Protein AF-A0A2V7H2N0-F1 (afdb_monomer_lite)

Radius of gyration: 33.1 Å; chains: 1; bounding box: 123×36×76 Å

pLDDT: mean 77.84, std 17.99, range [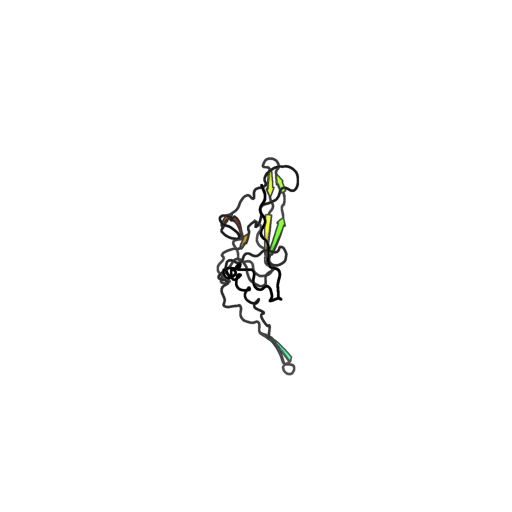37.41, 97.75]

Structure (mmCIF, N/CA/C/O backbone):
data_AF-A0A2V7H2N0-F1
#
_entry.id   AF-A0A2V7H2N0-F1
#
loop_
_atom_site.group_PDB
_atom_site.id
_atom_site.type_symbol
_atom_site.label_atom_id
_atom_site.label_alt_id
_atom_site.label_comp_id
_atom_site.label_asym_id
_atom_site.label_entity_id
_atom_site.label_seq_id
_atom_site.pdbx_PDB_ins_code
_atom_site.Cartn_x
_atom_site.Cartn_y
_atom_site.Cartn_z
_atom_site.occupancy
_atom_site.B_iso_or_equiv
_atom_site.auth_seq_id
_atom_site.auth_comp_id
_atom_site.auth_asym_id
_atom_site.auth_atom_id
_atom_site.pdbx_PDB_model_num
ATOM 1 N N . MET A 1 1 ? -87.257 -11.508 -29.542 1.00 37.41 1 MET A N 1
ATOM 2 C CA . MET A 1 1 ? -87.764 -12.319 -30.668 1.00 37.41 1 MET A CA 1
ATOM 3 C C . MET A 1 1 ? -86.643 -12.476 -31.671 1.00 37.41 1 MET A C 1
ATOM 5 O O . MET A 1 1 ? -85.949 -11.508 -31.942 1.00 37.41 1 MET A O 1
ATOM 9 N N . ASN A 1 2 ? -86.418 -13.722 -32.074 1.00 39.97 2 ASN A N 1
ATOM 10 C CA . ASN A 1 2 ? -85.355 -14.194 -32.956 1.00 39.97 2 ASN A CA 1
ATOM 11 C C . ASN A 1 2 ? -85.383 -13.508 -34.322 1.00 39.97 2 ASN A C 1
ATOM 13 O O . ASN A 1 2 ? -86.473 -13.311 -34.834 1.00 39.97 2 ASN A O 1
ATOM 17 N N . GLU A 1 3 ? -84.226 -13.375 -34.977 1.00 40.59 3 GLU A N 1
ATOM 18 C CA . GLU A 1 3 ? -84.101 -13.882 -36.347 1.00 40.59 3 GLU A CA 1
ATOM 19 C C . GLU A 1 3 ? -82.640 -14.157 -36.725 1.00 40.59 3 GLU A C 1
ATOM 21 O O . GLU A 1 3 ? -81.741 -13.339 -36.549 1.00 40.59 3 GLU A O 1
ATOM 26 N N . ARG A 1 4 ? -82.420 -15.390 -37.185 1.00 54.62 4 ARG A N 1
ATOM 27 C CA . ARG A 1 4 ? -81.182 -15.917 -37.756 1.00 54.62 4 ARG A CA 1
ATOM 28 C C . ARG A 1 4 ? -81.344 -15.906 -39.274 1.00 54.62 4 ARG A C 1
ATOM 30 O O . ARG A 1 4 ? -82.324 -16.470 -39.745 1.00 54.62 4 ARG A O 1
ATOM 37 N N . GLN A 1 5 ? -80.350 -15.432 -40.018 1.00 51.91 5 GLN A N 1
ATOM 38 C CA . GLN A 1 5 ? -80.066 -15.868 -41.395 1.00 51.91 5 GLN A CA 1
ATOM 39 C C . GLN A 1 5 ? -78.531 -15.855 -41.546 1.00 51.91 5 GLN A C 1
ATOM 41 O O . GLN A 1 5 ? -77.922 -14.815 -41.344 1.00 51.91 5 GLN A O 1
ATOM 46 N N . ALA A 1 6 ? -77.790 -16.967 -41.559 1.00 43.62 6 ALA A N 1
ATOM 47 C CA . ALA A 1 6 ? -77.783 -18.169 -42.402 1.00 43.62 6 ALA A CA 1
ATOM 48 C C . ALA A 1 6 ? -76.956 -18.004 -43.696 1.00 43.62 6 ALA A C 1
ATOM 50 O O . ALA A 1 6 ? -77.190 -17.092 -44.475 1.00 43.62 6 ALA A O 1
ATOM 51 N N . VAL A 1 7 ? -76.101 -19.017 -43.934 1.00 44.22 7 VAL A N 1
ATOM 52 C CA . VAL A 1 7 ? -75.449 -19.398 -45.210 1.00 44.22 7 VAL A CA 1
ATOM 53 C C . VAL A 1 7 ? -74.191 -18.558 -45.549 1.00 44.22 7 VAL A C 1
ATOM 55 O O . VAL A 1 7 ? -74.198 -17.351 -45.412 1.00 44.22 7 VAL A O 1
ATOM 58 N N . SER A 1 8 ? -73.023 -19.091 -45.929 1.00 44.31 8 SER A N 1
ATOM 59 C CA . SER A 1 8 ? -72.699 -20.366 -46.571 1.00 44.31 8 SER A CA 1
ATOM 60 C C . SER A 1 8 ? -71.318 -20.887 -46.165 1.00 44.31 8 SER A C 1
ATOM 62 O O . SER A 1 8 ? -70.337 -20.148 -46.130 1.00 44.31 8 SER A O 1
ATOM 64 N N . ARG A 1 9 ? -71.240 -22.197 -45.926 1.00 55.44 9 ARG A N 1
ATOM 65 C CA . ARG A 1 9 ? -69.996 -22.967 -45.851 1.00 55.44 9 ARG A CA 1
ATOM 66 C C . ARG A 1 9 ? -69.587 -23.351 -47.269 1.00 55.44 9 ARG A C 1
ATOM 68 O O . ARG A 1 9 ? -70.273 -24.179 -47.858 1.00 55.44 9 ARG A O 1
ATOM 75 N N . ALA A 1 10 ? -68.458 -22.869 -47.777 1.00 41.50 10 ALA A N 1
ATOM 76 C CA . ALA A 1 10 ? -67.748 -23.575 -48.842 1.00 41.50 10 ALA A CA 1
ATOM 77 C C . ALA A 1 10 ? -66.337 -23.018 -49.060 1.00 41.50 10 ALA A C 1
ATOM 79 O O . ALA A 1 10 ? -66.213 -21.943 -49.623 1.00 41.50 10 ALA A O 1
ATOM 80 N N . ARG A 1 11 ? -65.336 -23.864 -48.753 1.00 48.03 11 ARG A N 1
ATOM 81 C CA . ARG A 1 11 ? -64.094 -24.065 -49.533 1.00 48.03 11 ARG A CA 1
ATOM 82 C C . ARG A 1 11 ? -63.111 -22.873 -49.528 1.00 48.03 11 ARG A C 1
ATOM 84 O O . ARG A 1 11 ? -63.487 -21.741 -49.728 1.00 48.03 11 ARG A O 1
ATOM 91 N N . LEU A 1 12 ? -61.808 -23.018 -49.359 1.00 42.56 12 LEU A N 1
ATOM 92 C CA . LEU A 1 12 ? -60.915 -24.162 -49.336 1.00 42.56 12 LEU A CA 1
ATOM 93 C C . LEU A 1 12 ? -59.574 -23.616 -48.809 1.00 42.56 12 LEU A C 1
ATOM 95 O O . LEU A 1 12 ? -59.184 -22.518 -49.182 1.00 42.56 12 LEU A O 1
ATOM 99 N N . ALA A 1 13 ? -58.893 -24.416 -47.995 1.00 44.88 13 ALA A N 1
ATOM 100 C CA . ALA A 1 13 ? -57.439 -24.563 -47.959 1.00 44.88 13 ALA A CA 1
ATOM 101 C C . ALA A 1 13 ? -56.529 -23.307 -47.923 1.00 44.88 13 ALA A C 1
ATOM 103 O O . ALA A 1 13 ? -56.216 -22.699 -48.937 1.00 44.88 13 ALA A O 1
ATOM 104 N N . MET A 1 14 ? -55.954 -23.107 -46.731 1.00 50.94 14 MET A N 1
ATOM 105 C CA . MET A 1 14 ? -54.505 -23.210 -46.497 1.00 50.94 14 MET A CA 1
ATOM 106 C C . MET A 1 14 ? -53.596 -22.227 -47.245 1.00 50.94 14 MET A C 1
ATOM 108 O O . MET A 1 14 ? -53.267 -22.457 -48.398 1.00 50.94 14 MET A O 1
ATOM 112 N N . LEU A 1 15 ? -53.047 -21.245 -46.519 1.00 49.66 15 LEU A N 1
ATOM 113 C CA . LEU A 1 15 ? -51.646 -20.831 -46.670 1.00 49.66 15 LEU A CA 1
ATOM 114 C C . LEU A 1 15 ? -51.162 -20.076 -45.420 1.00 49.66 15 LEU A C 1
ATOM 116 O O . LEU A 1 15 ? -51.438 -18.903 -45.218 1.00 49.66 15 LEU A O 1
ATOM 120 N N . VAL A 1 16 ? -50.492 -20.857 -44.569 1.00 51.22 16 VAL A N 1
ATOM 121 C CA . VAL A 1 16 ? -49.235 -20.568 -43.864 1.00 51.22 16 VAL A CA 1
ATOM 122 C C . VAL A 1 16 ? -49.114 -19.216 -43.142 1.00 51.22 16 VAL A C 1
ATOM 124 O O . VAL A 1 16 ? -48.913 -18.162 -43.733 1.00 51.22 16 VAL A O 1
ATOM 127 N N . ALA A 1 17 ? -49.130 -19.317 -41.811 1.00 52.97 17 ALA A N 1
ATOM 128 C CA . ALA A 1 17 ? -48.701 -18.303 -40.861 1.00 52.97 17 ALA A CA 1
ATOM 129 C C . ALA A 1 17 ? -47.270 -17.821 -41.139 1.00 52.97 17 ALA A C 1
ATOM 131 O O . ALA A 1 17 ? -46.355 -18.639 -41.228 1.00 52.97 17 ALA A O 1
ATOM 132 N N . LEU A 1 18 ? -47.066 -16.504 -41.197 1.00 50.38 18 LEU A N 1
ATOM 133 C CA . LEU A 1 18 ? -45.733 -15.916 -41.197 1.00 50.38 18 LEU A CA 1
ATOM 134 C C . LEU A 1 18 ? -45.728 -14.522 -40.552 1.00 50.38 18 LEU A C 1
ATOM 136 O O . LEU A 1 18 ? -46.443 -13.616 -40.966 1.00 50.38 18 LEU A O 1
ATOM 140 N N . VAL A 1 19 ? -44.816 -14.412 -39.583 1.00 52.78 19 VAL A N 1
ATOM 141 C CA . VAL A 1 19 ? -44.184 -13.218 -39.003 1.00 52.78 19 VAL A CA 1
ATOM 142 C C . VAL A 1 19 ? -44.918 -12.514 -37.856 1.00 52.78 19 VAL A C 1
ATOM 144 O O . VAL A 1 19 ? -45.632 -11.530 -38.019 1.00 52.78 19 VAL A O 1
ATOM 147 N N . GLY A 1 20 ? -44.623 -12.999 -36.647 1.00 49.06 20 GLY A N 1
ATOM 148 C CA . GLY A 1 20 ? -44.497 -12.143 -35.473 1.00 49.06 20 GLY A CA 1
ATOM 149 C C . GLY A 1 20 ? -43.107 -11.494 -35.380 1.00 49.06 20 GLY A C 1
ATOM 150 O O . GLY A 1 20 ? -42.179 -11.877 -36.088 1.00 49.06 20 GLY A O 1
ATOM 151 N N . VAL A 1 21 ? -42.997 -10.585 -34.405 1.00 53.31 21 VAL A N 1
ATOM 152 C CA . VAL A 1 21 ? -41.795 -9.934 -33.846 1.00 53.31 21 VAL A CA 1
ATOM 153 C C . VAL A 1 21 ? -41.246 -8.718 -34.616 1.00 53.31 21 VAL A C 1
ATOM 155 O O . VAL A 1 21 ? -40.257 -8.799 -35.330 1.00 53.31 21 VAL A O 1
ATOM 158 N N . ALA A 1 22 ? -41.828 -7.541 -34.362 1.00 52.22 22 ALA A N 1
ATOM 159 C CA . ALA A 1 22 ? -41.095 -6.274 -34.436 1.00 52.22 22 ALA A CA 1
ATOM 160 C C . ALA A 1 22 ? -40.673 -5.893 -33.009 1.00 52.22 22 ALA A C 1
ATOM 162 O O . ALA A 1 22 ? -41.382 -5.193 -32.290 1.00 52.22 22 ALA A O 1
ATOM 163 N N . GLY A 1 23 ? -39.550 -6.455 -32.576 1.00 49.44 23 GLY A N 1
ATOM 164 C CA . GLY A 1 23 ? -38.939 -6.194 -31.282 1.00 49.44 23 GLY A CA 1
ATOM 165 C C . GLY A 1 23 ? -37.477 -6.600 -31.336 1.00 49.44 23 GLY A C 1
ATOM 166 O O . GLY A 1 23 ? -37.182 -7.778 -31.195 1.00 49.44 23 GLY A O 1
ATOM 167 N N . CYS A 1 24 ? -36.617 -5.627 -31.628 1.00 52.53 24 CYS A N 1
ATOM 168 C CA . CYS A 1 24 ? -35.231 -5.479 -31.181 1.00 52.53 24 CYS A CA 1
ATOM 169 C C . CYS A 1 24 ? -34.661 -4.286 -31.954 1.00 52.53 24 CYS A C 1
ATOM 171 O O . CYS A 1 24 ? -34.194 -4.422 -33.080 1.00 52.53 24 CYS A O 1
ATOM 173 N N . ASP A 1 25 ? -34.745 -3.098 -31.356 1.00 48.59 25 ASP A N 1
ATOM 174 C CA . ASP A 1 25 ? -33.788 -2.042 -31.668 1.00 48.59 25 ASP A CA 1
ATOM 175 C C . ASP A 1 25 ? -32.403 -2.603 -31.321 1.00 48.59 25 ASP A C 1
ATOM 177 O O . ASP A 1 25 ? -32.102 -2.821 -30.143 1.00 48.59 25 ASP A O 1
ATOM 181 N N . ASP A 1 26 ? -31.570 -2.848 -32.332 1.00 52.03 26 ASP A N 1
ATOM 182 C CA . ASP A 1 26 ? -30.127 -3.031 -32.170 1.00 52.03 26 ASP A CA 1
ATOM 183 C C . ASP A 1 26 ? -29.530 -1.687 -31.724 1.00 52.03 26 ASP A C 1
ATOM 185 O O . ASP A 1 26 ? -28.876 -0.954 -32.468 1.00 52.03 26 ASP A O 1
ATOM 189 N N . ARG A 1 27 ? -29.769 -1.331 -30.458 1.00 49.00 27 ARG A N 1
ATOM 190 C CA . ARG A 1 27 ? -28.869 -0.433 -29.746 1.00 49.00 27 ARG A CA 1
ATOM 191 C C . ARG A 1 27 ? -27.565 -1.197 -29.649 1.00 49.00 27 ARG A C 1
ATOM 193 O O . ARG A 1 27 ? -27.470 -2.115 -28.839 1.00 49.00 27 ARG A O 1
ATOM 200 N N . GLY A 1 28 ? -26.622 -0.852 -30.527 1.00 54.06 28 GLY A N 1
ATOM 201 C CA . GLY A 1 28 ? -25.299 -1.460 -30.580 1.00 54.06 28 GLY A CA 1
ATOM 202 C C . GLY A 1 28 ? -24.807 -1.745 -29.168 1.00 54.06 28 GLY A C 1
ATOM 203 O O . GLY A 1 28 ? -24.776 -0.841 -28.327 1.00 54.06 28 GLY A O 1
ATOM 204 N N . ALA A 1 29 ? -24.535 -3.023 -28.896 1.00 60.78 29 ALA A N 1
ATOM 205 C CA . ALA A 1 29 ? -24.061 -3.457 -27.595 1.00 60.78 29 ALA A CA 1
ATOM 206 C C . ALA A 1 29 ? -22.896 -2.547 -27.171 1.00 60.78 29 ALA A C 1
ATOM 208 O O . ALA A 1 29 ? -22.058 -2.227 -28.023 1.00 60.78 29 ALA A O 1
ATOM 209 N N . PRO A 1 30 ? -22.818 -2.116 -25.898 1.00 59.44 30 PRO A N 1
ATOM 210 C CA . PRO A 1 30 ? -21.650 -1.398 -25.421 1.00 59.44 30 PRO A CA 1
ATOM 211 C C . PRO A 1 30 ? -20.429 -2.244 -25.767 1.00 59.44 30 PRO A C 1
ATOM 213 O O . PRO A 1 30 ? -20.311 -3.383 -25.311 1.00 59.44 30 PRO A O 1
ATOM 216 N N . THR A 1 31 ? -19.552 -1.729 -26.624 1.00 63.03 31 THR A N 1
ATOM 217 C CA . THR A 1 31 ? -18.275 -2.383 -26.880 1.00 63.03 31 THR A CA 1
ATOM 218 C C . THR A 1 31 ? -17.562 -2.457 -25.542 1.00 63.03 31 THR A C 1
ATOM 220 O O . THR A 1 31 ? -17.304 -1.421 -24.923 1.00 63.03 31 THR A O 1
ATOM 223 N N . GLY A 1 32 ? -17.312 -3.678 -25.067 1.00 62.50 32 GLY A N 1
ATOM 224 C CA . GLY A 1 32 ? -16.536 -3.893 -23.855 1.00 62.50 32 GLY A CA 1
ATOM 225 C C . GLY A 1 32 ? -15.173 -3.201 -23.963 1.00 62.50 32 GLY A C 1
ATOM 226 O O . GLY A 1 32 ? -14.716 -2.916 -25.077 1.00 62.50 32 GLY A O 1
ATOM 227 N N . PRO A 1 33 ? -14.512 -2.919 -22.829 1.00 64.50 33 PRO A N 1
ATOM 228 C CA . PRO A 1 33 ? -13.153 -2.402 -22.842 1.00 64.50 33 PRO A CA 1
ATOM 229 C C . PRO A 1 33 ? -12.276 -3.266 -23.760 1.00 64.50 33 PRO A C 1
ATOM 231 O O . PRO A 1 33 ? -12.446 -4.492 -23.764 1.00 64.50 33 PRO A O 1
ATOM 234 N N . PRO A 1 34 ? -11.368 -2.662 -24.547 1.00 68.75 34 PRO A N 1
ATOM 235 C CA . PRO A 1 34 ? -10.461 -3.429 -25.386 1.00 68.75 34 PRO A CA 1
ATOM 236 C C . PRO A 1 34 ? -9.736 -4.478 -24.532 1.00 68.75 34 PRO A C 1
ATOM 238 O O . PRO A 1 34 ? -9.440 -4.207 -23.361 1.00 68.75 34 PRO A O 1
ATOM 241 N N . PRO A 1 35 ? -9.468 -5.677 -25.083 1.00 66.44 35 PRO A N 1
ATOM 242 C CA . PRO A 1 35 ? -8.746 -6.703 -24.351 1.00 66.44 35 PRO A CA 1
ATOM 243 C C . PRO A 1 35 ? -7.427 -6.118 -23.833 1.00 66.44 35 PRO A C 1
ATOM 245 O O . PRO A 1 35 ? -6.804 -5.313 -24.539 1.00 66.44 35 PRO A O 1
ATOM 248 N N . PRO A 1 36 ? -7.007 -6.483 -22.607 1.00 62.78 36 PRO A N 1
ATOM 249 C CA . PRO A 1 36 ? -5.752 -6.000 -22.064 1.00 62.78 36 PRO A CA 1
ATOM 250 C C . PRO A 1 36 ? -4.627 -6.290 -23.066 1.00 62.78 36 PRO A C 1
ATOM 252 O O . PRO A 1 36 ? -4.650 -7.347 -23.711 1.00 62.78 36 PRO A O 1
ATOM 255 N N . PRO A 1 37 ? -3.660 -5.366 -23.227 1.00 67.25 37 PRO A N 1
ATOM 256 C CA . PRO A 1 37 ? -2.517 -5.600 -24.091 1.00 67.25 37 PRO A CA 1
ATOM 257 C C . PRO A 1 37 ? -1.894 -6.960 -23.754 1.00 67.25 37 PRO A C 1
ATOM 259 O O . PRO A 1 37 ? -1.814 -7.295 -22.566 1.00 67.25 37 PRO A O 1
ATOM 262 N N . PRO A 1 38 ? -1.458 -7.746 -24.755 1.00 60.16 38 PRO A N 1
ATOM 263 C CA . PRO A 1 38 ? -0.795 -9.009 -24.483 1.00 60.16 38 PRO A CA 1
ATOM 264 C C . PRO A 1 38 ? 0.339 -8.771 -23.488 1.00 60.16 38 PRO A C 1
ATOM 266 O O . PRO A 1 38 ? 1.153 -7.860 -23.677 1.00 60.16 38 PRO A O 1
ATOM 269 N N . ALA A 1 39 ? 0.364 -9.568 -22.413 1.00 59.34 39 ALA A N 1
ATOM 270 C CA . ALA A 1 39 ? 1.447 -9.536 -21.443 1.00 59.34 39 ALA A CA 1
ATOM 271 C C . ALA A 1 39 ? 2.757 -9.634 -22.220 1.00 59.34 39 ALA A C 1
ATOM 273 O O . ALA A 1 39 ? 2.942 -10.535 -23.039 1.00 59.34 39 ALA A O 1
ATOM 274 N N . ALA A 1 40 ? 3.621 -8.643 -22.041 1.00 58.88 40 ALA A N 1
ATOM 275 C CA . ALA A 1 40 ? 4.749 -8.463 -22.926 1.00 58.88 40 ALA A CA 1
ATOM 276 C C . ALA A 1 40 ? 5.810 -9.530 -22.604 1.00 58.88 40 ALA A C 1
ATOM 278 O O . ALA A 1 40 ? 6.699 -9.305 -21.786 1.00 58.88 40 ALA A O 1
ATOM 279 N N . THR A 1 41 ? 5.698 -10.709 -23.219 1.00 52.22 41 THR A N 1
ATOM 280 C CA . THR A 1 41 ? 6.649 -11.813 -23.070 1.00 52.22 41 THR A CA 1
ATOM 281 C C . THR A 1 41 ? 8.028 -11.331 -23.509 1.00 52.22 41 THR A C 1
ATOM 283 O O . THR A 1 41 ? 8.237 -10.959 -24.663 1.00 52.22 41 THR A O 1
ATOM 286 N N . ARG A 1 42 ? 8.973 -11.269 -22.569 1.00 56.56 42 ARG A N 1
ATOM 287 C CA . ARG A 1 42 ? 10.374 -10.952 -22.855 1.00 56.56 42 ARG A CA 1
ATOM 288 C C . ARG A 1 42 ? 11.105 -12.265 -23.089 1.00 56.56 42 ARG A C 1
ATOM 290 O O . ARG A 1 42 ? 11.144 -13.115 -22.208 1.00 56.56 42 ARG A O 1
ATOM 297 N N . VAL A 1 43 ? 11.649 -12.431 -24.287 1.00 61.06 43 VAL A N 1
ATOM 298 C CA . VAL A 1 43 ? 12.453 -13.601 -24.640 1.00 61.06 43 VAL A CA 1
ATOM 299 C C . VAL A 1 43 ? 13.896 -13.314 -24.232 1.00 61.06 43 VAL A C 1
ATOM 301 O O . VAL A 1 43 ? 14.480 -12.332 -24.688 1.00 61.06 43 VAL A O 1
ATOM 304 N N . ILE A 1 44 ? 14.455 -14.149 -23.358 1.00 74.75 44 ILE A N 1
ATOM 305 C CA . ILE A 1 44 ? 15.894 -14.168 -23.078 1.00 74.75 44 ILE A CA 1
ATOM 306 C C . ILE A 1 44 ? 16.534 -15.031 -24.163 1.00 74.75 44 ILE A C 1
ATOM 308 O O . ILE A 1 44 ? 16.161 -16.193 -24.320 1.00 74.75 44 ILE A O 1
ATOM 312 N N . ASN A 1 45 ? 17.469 -14.462 -24.925 1.00 73.75 45 ASN A N 1
ATOM 313 C CA . ASN A 1 45 ? 18.208 -15.205 -25.939 1.00 73.75 45 ASN A CA 1
ATOM 314 C C . ASN A 1 45 ? 19.561 -15.626 -25.365 1.00 73.75 45 ASN A C 1
ATOM 316 O O . ASN A 1 45 ? 20.362 -14.765 -25.005 1.00 73.75 45 ASN A O 1
ATOM 320 N N . CYS A 1 46 ? 19.801 -16.932 -25.279 1.00 81.12 46 CYS A N 1
ATOM 321 C CA . CYS A 1 46 ? 21.076 -17.491 -24.843 1.00 81.12 46 CYS A CA 1
ATOM 322 C C . CYS A 1 46 ? 21.749 -18.208 -26.010 1.00 81.12 46 CYS A C 1
ATOM 324 O O . CYS A 1 46 ? 21.127 -19.041 -26.672 1.00 81.12 46 CYS A O 1
ATOM 326 N N . GLN A 1 47 ? 23.018 -17.893 -26.249 1.00 84.19 47 GLN A N 1
ATOM 327 C CA . GLN A 1 47 ? 23.849 -18.510 -27.270 1.00 84.19 47 GLN A CA 1
ATOM 328 C C . GLN A 1 47 ? 25.037 -19.206 -26.608 1.00 84.19 47 GLN A C 1
ATOM 330 O O . GLN A 1 47 ? 25.778 -18.608 -25.833 1.00 84.19 47 GLN A O 1
ATOM 335 N N . ALA A 1 48 ? 25.215 -20.483 -26.939 1.00 74.38 48 ALA A N 1
ATOM 336 C CA . ALA A 1 48 ? 26.378 -21.265 -26.547 1.00 74.38 48 ALA A CA 1
ATOM 337 C C . ALA A 1 48 ? 27.323 -21.403 -27.746 1.00 74.38 48 ALA A C 1
ATOM 339 O O . ALA A 1 48 ? 26.894 -21.863 -28.808 1.00 74.38 48 ALA A O 1
ATOM 340 N N . ASP A 1 49 ? 28.598 -21.061 -27.574 1.00 81.62 49 ASP A N 1
ATOM 341 C CA . ASP A 1 49 ? 29.658 -21.410 -28.518 1.00 81.62 49 ASP A CA 1
ATOM 342 C C . ASP A 1 49 ? 30.504 -22.540 -27.925 1.00 81.62 49 ASP A C 1
ATOM 344 O O . ASP A 1 49 ? 31.325 -22.355 -27.027 1.00 81.62 49 ASP A O 1
ATOM 348 N N . VAL A 1 50 ? 30.297 -23.746 -28.451 1.00 83.38 50 VAL A N 1
ATOM 349 C CA . VAL A 1 50 ? 30.940 -24.972 -27.959 1.00 83.38 50 VAL A CA 1
ATOM 350 C C . VAL A 1 50 ? 32.429 -25.025 -28.313 1.00 83.38 50 VAL A C 1
ATOM 352 O O . VAL A 1 50 ? 33.206 -25.645 -27.592 1.00 83.38 50 VAL A O 1
ATOM 355 N N . ARG A 1 51 ? 32.852 -24.384 -29.410 1.00 66.94 51 ARG A N 1
ATOM 356 C CA . ARG A 1 51 ? 34.261 -24.385 -29.830 1.00 66.94 51 ARG A CA 1
ATOM 357 C C . ARG A 1 51 ? 35.059 -23.333 -29.063 1.00 66.94 51 ARG A C 1
ATOM 359 O O . ARG A 1 51 ? 36.218 -23.586 -28.744 1.00 66.94 51 ARG A O 1
ATOM 366 N N . ALA A 1 52 ? 34.448 -22.187 -28.776 1.00 83.62 52 ALA A N 1
ATOM 367 C CA . ALA A 1 52 ? 35.036 -21.143 -27.942 1.00 83.62 52 ALA A CA 1
ATOM 368 C C . ALA A 1 52 ? 34.887 -21.427 -26.435 1.00 83.62 52 ALA A C 1
ATOM 370 O O . ALA A 1 52 ? 35.603 -20.834 -25.632 1.00 83.62 52 ALA A O 1
ATOM 371 N N . GLY A 1 53 ? 33.989 -22.339 -26.049 1.00 71.19 53 GLY A N 1
ATOM 372 C CA . GLY A 1 53 ? 33.714 -22.671 -24.651 1.00 71.19 53 GLY A CA 1
ATOM 373 C C . GLY A 1 53 ? 32.961 -21.567 -23.905 1.00 71.19 53 GLY A C 1
ATOM 374 O O . GLY A 1 53 ? 33.139 -21.430 -22.696 1.00 71.19 53 GLY A O 1
ATOM 375 N N . THR A 1 54 ? 32.152 -20.767 -24.605 1.00 77.69 54 THR A N 1
ATOM 376 C CA . THR A 1 54 ? 31.427 -19.629 -24.022 1.00 77.69 54 THR A CA 1
ATOM 377 C C . THR A 1 54 ? 29.917 -19.840 -24.045 1.00 77.69 54 THR A C 1
ATOM 379 O O . THR A 1 54 ? 29.369 -20.598 -24.850 1.00 77.69 54 THR A O 1
ATOM 382 N N . PHE A 1 55 ? 29.235 -19.175 -23.118 1.00 63.56 55 PHE A N 1
ATOM 383 C CA . PHE A 1 55 ? 27.786 -19.184 -22.995 1.00 63.56 55 PHE A CA 1
ATOM 384 C C . PHE A 1 55 ? 27.332 -17.787 -22.591 1.00 63.56 55 PHE A C 1
ATOM 386 O O . PHE A 1 55 ? 27.638 -17.333 -21.488 1.00 63.56 55 PHE A O 1
ATOM 393 N N . ASP A 1 56 ? 26.605 -17.123 -23.482 1.00 82.12 56 ASP A N 1
ATOM 394 C CA . ASP A 1 56 ? 26.204 -15.732 -23.322 1.00 82.12 56 ASP A CA 1
ATOM 395 C C . ASP A 1 56 ? 24.690 -15.604 -23.459 1.00 82.12 56 ASP A C 1
ATOM 397 O O . ASP A 1 56 ? 24.094 -16.041 -24.445 1.00 82.12 56 ASP A O 1
ATOM 401 N N . CYS A 1 57 ? 24.053 -14.976 -22.473 1.00 82.94 57 CYS A N 1
ATOM 402 C CA . CYS A 1 57 ? 22.642 -14.618 -22.536 1.00 82.94 57 CYS A CA 1
ATOM 403 C C . CYS A 1 57 ? 22.509 -13.108 -22.694 1.00 82.94 57 CYS A C 1
ATOM 405 O O . CYS A 1 57 ? 22.933 -12.340 -21.830 1.00 82.94 57 CYS A O 1
ATOM 407 N N . THR A 1 58 ? 21.881 -12.666 -23.779 1.00 81.75 58 THR A N 1
ATOM 408 C CA . THR A 1 58 ? 21.533 -11.257 -23.952 1.00 81.75 58 THR A CA 1
ATOM 409 C C . THR A 1 58 ? 20.210 -10.983 -23.253 1.00 81.75 58 THR A C 1
ATOM 411 O O . THR A 1 58 ? 19.150 -11.428 -23.706 1.00 81.75 58 THR A O 1
ATOM 414 N N . THR A 1 59 ? 20.273 -10.240 -22.150 1.00 69.62 59 THR A N 1
ATOM 415 C CA . THR A 1 59 ? 19.085 -9.692 -21.493 1.00 69.62 59 THR A CA 1
ATOM 416 C C . THR A 1 59 ? 18.501 -8.593 -22.381 1.00 69.62 59 THR A C 1
ATOM 418 O O . THR A 1 59 ? 19.231 -7.663 -22.739 1.00 69.62 59 THR A O 1
ATOM 421 N N . PRO A 1 60 ? 17.213 -8.660 -22.767 1.00 60.19 60 PRO A N 1
ATOM 422 C CA . PRO A 1 60 ? 16.600 -7.574 -23.514 1.00 60.19 60 PRO A CA 1
ATOM 423 C C . PRO A 1 60 ? 16.658 -6.277 -22.691 1.00 60.19 60 PRO A C 1
ATOM 425 O O . PRO A 1 60 ? 16.488 -6.328 -21.469 1.00 60.19 60 PRO A O 1
ATOM 428 N N . PRO A 1 61 ? 16.888 -5.116 -23.329 1.00 57.78 61 PRO A N 1
ATOM 429 C CA . PRO A 1 61 ? 16.912 -3.843 -22.625 1.00 57.78 61 PRO A CA 1
ATOM 430 C C . PRO A 1 61 ? 15.589 -3.628 -21.874 1.00 57.78 61 PRO A C 1
ATOM 432 O O . PRO A 1 61 ? 14.535 -4.090 -22.341 1.00 57.78 61 PRO A O 1
ATOM 435 N N . PRO A 1 62 ? 15.619 -2.943 -20.713 1.00 56.25 62 PRO A N 1
ATOM 436 C CA . PRO A 1 62 ? 14.399 -2.615 -19.993 1.00 56.25 62 PRO A CA 1
ATOM 437 C C . PRO A 1 62 ? 13.438 -1.896 -20.950 1.00 56.25 62 PRO A C 1
ATOM 439 O O . PRO A 1 62 ? 13.893 -1.141 -21.816 1.00 56.25 62 PRO A O 1
ATOM 442 N N . PRO A 1 63 ? 12.118 -2.145 -20.858 1.00 55.31 63 PRO A N 1
ATOM 443 C CA . PRO A 1 63 ? 11.168 -1.436 -21.699 1.00 55.31 63 PRO A CA 1
ATOM 444 C C . PRO A 1 63 ? 11.399 0.071 -21.586 1.00 55.31 63 PRO A C 1
ATOM 446 O O . PRO A 1 63 ? 11.364 0.630 -20.498 1.00 55.31 63 PRO A O 1
ATOM 449 N N . SER A 1 64 ? 11.576 0.733 -22.726 1.00 55.31 64 SER A N 1
ATOM 450 C CA . SER A 1 64 ? 11.587 2.197 -22.832 1.00 55.31 64 SER A CA 1
ATOM 451 C C . SER A 1 64 ? 10.187 2.810 -22.684 1.00 55.31 64 SER A C 1
ATOM 453 O O . SER A 1 64 ? 10.018 4.027 -22.751 1.00 55.31 64 SER A O 1
ATOM 455 N N . GLY A 1 65 ? 9.167 1.971 -22.484 1.00 51.97 65 GLY A N 1
ATOM 456 C CA . GLY A 1 65 ? 7.813 2.391 -22.168 1.00 51.97 65 GLY A CA 1
ATOM 457 C C . GLY A 1 65 ? 7.702 2.772 -20.698 1.00 51.97 65 GLY A C 1
ATOM 458 O O . GLY A 1 65 ? 7.796 1.914 -19.824 1.00 51.97 65 GLY A O 1
ATOM 459 N N . ARG A 1 66 ? 7.444 4.054 -20.437 1.00 44.97 66 ARG A N 1
ATOM 460 C CA . ARG A 1 66 ? 6.936 4.510 -19.141 1.00 44.97 66 ARG A CA 1
ATOM 461 C C . ARG A 1 66 ? 5.586 3.835 -18.905 1.00 44.97 66 ARG A C 1
ATOM 463 O O . ARG A 1 66 ? 4.699 3.941 -19.756 1.00 44.97 66 ARG A O 1
ATOM 470 N N . LEU A 1 67 ? 5.399 3.174 -17.765 1.00 48.03 67 LEU A N 1
ATOM 471 C CA . LEU A 1 67 ? 4.053 2.869 -17.287 1.00 48.03 67 LEU A CA 1
ATOM 472 C C . LEU A 1 67 ? 3.412 4.220 -16.934 1.00 48.03 67 LEU A C 1
ATOM 474 O O . LEU A 1 67 ? 3.601 4.746 -15.848 1.00 48.03 67 LEU A O 1
ATOM 478 N N . SER A 1 68 ? 2.729 4.835 -17.902 1.00 48.19 68 SER A N 1
ATOM 479 C CA . SER A 1 68 ? 2.049 6.131 -17.735 1.00 48.19 68 SER A CA 1
ATOM 480 C C . SER A 1 68 ? 0.749 6.022 -16.925 1.00 48.19 68 SER A C 1
ATOM 482 O O . SER A 1 68 ? 0.034 7.012 -16.782 1.00 48.19 68 SER A O 1
ATOM 484 N N . ALA A 1 69 ? 0.411 4.826 -16.448 1.00 55.16 69 ALA A N 1
ATOM 485 C CA . ALA A 1 69 ? -0.757 4.575 -15.626 1.00 55.16 69 ALA A CA 1
ATOM 486 C C . ALA A 1 69 ? -0.295 4.171 -14.227 1.00 55.16 69 ALA A C 1
ATOM 488 O O . ALA A 1 69 ? 0.510 3.246 -14.091 1.00 55.16 69 ALA A O 1
ATOM 489 N N . ASP A 1 70 ? -0.835 4.842 -13.209 1.00 67.75 70 ASP A N 1
ATOM 490 C CA . ASP A 1 70 ? -0.770 4.370 -11.830 1.00 67.75 70 ASP A CA 1
ATOM 491 C C . ASP A 1 70 ? -1.401 2.971 -11.783 1.00 67.75 70 ASP A C 1
ATOM 493 O O . ASP A 1 70 ? -2.611 2.798 -11.952 1.00 67.75 70 ASP A O 1
ATOM 497 N N . LEU A 1 71 ? -0.560 1.951 -11.628 1.00 83.44 71 LEU A N 1
ATOM 498 C CA . LEU A 1 71 ? -0.991 0.562 -11.593 1.00 83.44 71 LEU A CA 1
ATOM 499 C C . LEU A 1 71 ? -1.429 0.206 -10.173 1.00 83.44 71 LEU A C 1
ATOM 501 O O . LEU A 1 71 ? -0.616 0.158 -9.252 1.00 83.44 71 LEU A O 1
ATOM 505 N N . VAL A 1 72 ? -2.714 -0.102 -10.006 1.00 87.94 72 VAL A N 1
ATOM 506 C CA . VAL A 1 72 ? -3.217 -0.687 -8.762 1.00 87.94 72 VAL A CA 1
ATOM 507 C C . VAL A 1 72 ? -2.868 -2.173 -8.748 1.00 87.94 72 VAL A C 1
ATOM 509 O O . VAL A 1 72 ? -3.442 -2.968 -9.493 1.00 87.94 72 VAL A O 1
ATOM 512 N N . LEU A 1 73 ? -1.923 -2.545 -7.887 1.00 88.25 73 LEU A N 1
ATOM 513 C CA . LEU A 1 73 ? -1.539 -3.933 -7.647 1.00 88.25 73 LEU A CA 1
ATOM 514 C C . LEU A 1 73 ? -2.304 -4.490 -6.442 1.00 88.25 73 LEU A C 1
ATOM 516 O O . LEU A 1 73 ? -2.228 -3.950 -5.341 1.00 88.25 73 LEU A O 1
ATOM 520 N N . GLY A 1 74 ? -3.032 -5.585 -6.658 1.00 81.56 74 GLY A N 1
ATOM 521 C CA . GLY A 1 74 ? -3.603 -6.424 -5.599 1.00 81.56 74 GLY A CA 1
ATOM 522 C C . GLY A 1 74 ? -2.852 -7.753 -5.471 1.00 81.56 74 GLY A C 1
ATOM 523 O O . GLY A 1 74 ? -1.777 -7.916 -6.035 1.00 81.56 74 GLY A O 1
ATOM 524 N N . GLY A 1 75 ? -3.435 -8.733 -4.778 1.00 78.69 75 GLY A N 1
ATOM 525 C CA . GLY A 1 75 ? -2.886 -10.095 -4.717 1.00 78.69 75 GLY A CA 1
ATOM 526 C C . GLY A 1 75 ? -1.729 -10.248 -3.727 1.00 78.69 75 GLY A C 1
ATOM 527 O O . GLY A 1 75 ? -0.562 -10.333 -4.119 1.00 78.69 75 GLY A O 1
ATOM 528 N N . GLN A 1 76 ? -2.078 -10.321 -2.439 1.00 81.38 76 GLN A N 1
ATOM 529 C CA . GLN A 1 76 ? -1.149 -10.612 -1.345 1.00 81.38 76 GLN A CA 1
ATOM 530 C C . GLN A 1 76 ? -0.327 -11.876 -1.650 1.00 81.38 76 GLN A C 1
ATOM 532 O O . GLN A 1 76 ? -0.885 -12.930 -1.953 1.00 81.38 76 GLN A O 1
ATOM 537 N N . GLY A 1 77 ? 0.998 -11.769 -1.558 1.00 78.31 77 GLY A N 1
ATOM 538 C CA . GLY A 1 77 ? 1.930 -12.872 -1.805 1.00 78.31 77 GLY A CA 1
ATOM 539 C C . GLY A 1 77 ? 2.163 -13.205 -3.282 1.00 78.31 77 GLY A C 1
ATOM 540 O O . GLY A 1 77 ? 2.899 -14.143 -3.563 1.00 78.31 77 GLY A O 1
ATOM 541 N N . THR A 1 78 ? 1.560 -12.463 -4.221 1.00 82.94 78 THR A N 1
ATOM 542 C CA . THR A 1 78 ? 1.786 -12.646 -5.669 1.00 82.94 78 THR A CA 1
ATOM 543 C C . THR A 1 78 ? 2.614 -11.511 -6.260 1.00 82.94 78 THR A C 1
ATOM 545 O O . THR A 1 78 ? 3.665 -11.756 -6.838 1.00 82.94 78 THR A O 1
ATOM 548 N N . TYR A 1 79 ? 2.154 -10.267 -6.107 1.00 86.25 79 TYR A N 1
ATOM 549 C CA . TYR A 1 79 ? 2.849 -9.084 -6.636 1.00 86.25 79 TYR A CA 1
ATOM 550 C C . TYR A 1 79 ? 3.437 -8.227 -5.521 1.00 86.25 79 TYR A C 1
ATOM 552 O O . TYR A 1 79 ? 4.506 -7.642 -5.663 1.00 86.25 79 TYR A O 1
ATOM 560 N N . VAL A 1 80 ? 2.741 -8.191 -4.391 1.00 90.44 80 VAL A N 1
ATOM 561 C CA . VAL A 1 80 ? 3.156 -7.492 -3.182 1.00 90.44 80 VAL A CA 1
ATOM 562 C C . VAL A 1 80 ? 2.824 -8.355 -1.976 1.00 90.44 80 VAL A C 1
ATOM 564 O O . VAL A 1 80 ? 1.861 -9.129 -2.009 1.00 90.44 80 VAL A O 1
ATOM 567 N N . ALA A 1 81 ? 3.587 -8.222 -0.898 1.00 91.88 81 ALA A N 1
ATOM 568 C CA . ALA A 1 81 ? 3.213 -8.798 0.386 1.00 91.88 81 ALA A CA 1
ATOM 569 C C . ALA A 1 81 ? 3.288 -7.747 1.490 1.00 91.88 81 ALA A C 1
ATOM 571 O O . ALA A 1 81 ? 4.332 -7.148 1.721 1.00 91.88 81 ALA A O 1
ATOM 572 N N . LEU A 1 82 ? 2.173 -7.555 2.195 1.00 93.19 82 LEU A N 1
ATOM 573 C CA . LEU A 1 82 ? 2.146 -6.830 3.458 1.00 93.19 82 LEU A CA 1
ATOM 574 C C . LEU A 1 82 ? 2.528 -7.776 4.594 1.00 93.19 82 LEU A C 1
ATOM 576 O O . LEU A 1 82 ? 1.994 -8.890 4.674 1.00 93.19 82 LEU A O 1
ATOM 580 N N . ARG A 1 83 ? 3.436 -7.345 5.469 1.00 93.19 83 ARG A N 1
ATOM 581 C CA . ARG A 1 83 ? 3.791 -8.065 6.699 1.00 93.19 83 ARG A CA 1
ATOM 582 C C . ARG A 1 83 ? 3.576 -7.149 7.886 1.00 93.19 83 ARG A C 1
ATOM 584 O O . ARG A 1 83 ? 3.991 -5.997 7.855 1.00 93.19 83 ARG A O 1
ATOM 591 N N . SER A 1 84 ? 2.942 -7.678 8.923 1.00 93.38 84 SER A N 1
ATOM 592 C CA . SER A 1 84 ? 2.688 -6.948 10.159 1.00 93.38 84 SER A CA 1
ATOM 593 C C . SER A 1 84 ? 3.571 -7.477 11.282 1.00 93.38 84 SER A C 1
ATOM 595 O O . SER A 1 84 ? 3.684 -8.689 11.473 1.00 93.38 84 SER A O 1
ATOM 597 N N . SER A 1 85 ? 4.159 -6.566 12.045 1.00 93.56 85 SER A N 1
ATOM 598 C CA . SER A 1 85 ? 4.924 -6.830 13.265 1.00 93.56 85 SER A CA 1
ATOM 599 C C . SER A 1 85 ? 4.481 -5.885 14.380 1.00 93.56 85 SER A C 1
ATOM 601 O O . SER A 1 85 ? 3.678 -4.985 14.146 1.00 93.56 85 SER A O 1
ATOM 603 N N . ASN A 1 86 ? 4.964 -6.104 15.608 1.00 94.06 86 ASN A N 1
ATOM 604 C CA . ASN A 1 86 ? 4.661 -5.250 16.768 1.00 94.06 86 ASN A CA 1
ATOM 605 C C . ASN A 1 86 ? 3.153 -4.992 16.967 1.00 94.06 86 ASN A C 1
ATOM 607 O O . ASN A 1 86 ? 2.719 -3.909 17.358 1.00 94.06 86 ASN A O 1
ATOM 611 N N . VAL A 1 87 ? 2.348 -6.018 16.679 1.00 94.50 87 VAL A N 1
ATOM 612 C CA . VAL A 1 87 ? 0.889 -5.953 16.734 1.00 94.50 87 VAL A CA 1
ATOM 613 C C . VAL A 1 87 ? 0.435 -5.831 18.186 1.00 94.50 87 VAL A C 1
ATOM 615 O O . VAL A 1 87 ? 0.805 -6.652 19.027 1.00 94.50 87 VAL A O 1
ATOM 618 N N . SER A 1 88 ? -0.387 -4.831 18.487 1.00 92.38 88 SER A N 1
ATOM 619 C CA . SER A 1 88 ? -0.912 -4.603 19.834 1.00 92.38 88 SER A CA 1
ATOM 620 C C . SER A 1 88 ? -2.304 -3.976 19.816 1.00 92.38 88 SER A C 1
ATOM 622 O O . SER A 1 88 ? -2.754 -3.415 18.815 1.00 92.38 88 SER A O 1
ATOM 624 N N . TYR A 1 89 ? -3.004 -4.101 20.944 1.00 93.88 89 TYR A N 1
ATOM 625 C CA . TYR A 1 89 ? -4.307 -3.487 21.163 1.00 93.88 89 TYR A CA 1
ATOM 626 C C . TYR A 1 89 ? -4.332 -2.739 22.496 1.00 93.88 89 TYR A C 1
ATOM 628 O O . TYR A 1 89 ? -4.020 -3.315 23.539 1.00 93.88 89 TYR A O 1
ATOM 636 N N . THR A 1 90 ? -4.754 -1.476 22.458 1.00 93.00 90 THR A N 1
ATOM 637 C CA . THR A 1 90 ? -4.902 -0.612 23.634 1.00 93.00 90 THR A CA 1
ATOM 638 C C . THR A 1 90 ? -6.383 -0.377 23.909 1.00 93.00 90 THR A C 1
ATOM 640 O O . THR A 1 90 ? -7.070 0.302 23.146 1.00 93.00 90 THR A O 1
ATOM 643 N N . SER A 1 91 ? -6.894 -0.929 25.013 1.00 92.25 91 SER A N 1
ATOM 644 C CA . SER A 1 91 ? -8.330 -0.914 25.327 1.00 92.25 91 SER A CA 1
ATOM 645 C C . SER A 1 91 ? -8.874 0.460 25.723 1.00 92.25 91 SER A C 1
ATOM 647 O O . SER A 1 91 ? -10.039 0.738 25.454 1.00 92.25 91 SER A O 1
ATOM 649 N N . SER A 1 92 ? -8.057 1.335 26.316 1.00 95.31 92 SER A N 1
ATOM 650 C CA . SER A 1 92 ? -8.475 2.684 26.729 1.00 95.31 92 SER A CA 1
ATOM 651 C C . SER A 1 92 ? -8.832 3.593 25.550 1.00 95.31 92 SER A C 1
ATOM 653 O O . SER A 1 92 ? -9.671 4.476 25.695 1.00 95.31 92 SER A O 1
ATOM 655 N N . THR 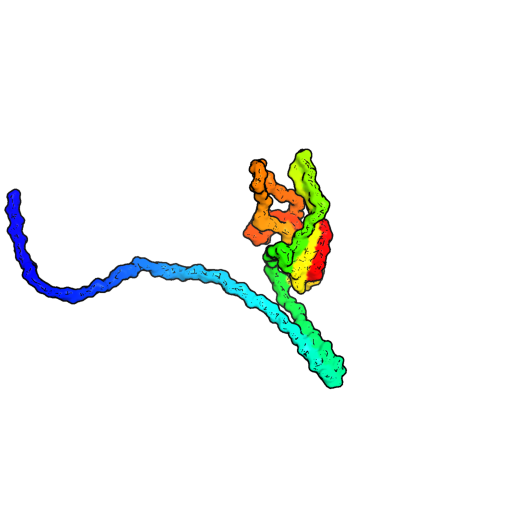A 1 93 ? -8.222 3.362 24.386 1.00 91.81 93 THR A N 1
ATOM 656 C CA . THR A 1 93 ? -8.453 4.116 23.143 1.00 91.81 93 THR A CA 1
ATOM 657 C C . THR A 1 93 ? -9.082 3.266 22.040 1.00 91.81 93 THR A C 1
ATOM 659 O O . THR A 1 93 ? -9.254 3.745 20.921 1.00 91.81 93 THR A O 1
ATOM 662 N N . ALA A 1 94 ? -9.395 1.999 22.335 1.00 90.81 94 ALA A N 1
ATOM 663 C CA . ALA A 1 94 ? -9.848 0.999 21.370 1.00 90.81 94 ALA A CA 1
ATOM 664 C C . ALA A 1 94 ? -8.970 0.926 20.101 1.00 90.81 94 ALA A C 1
ATOM 666 O O . ALA A 1 94 ? -9.466 0.765 18.986 1.00 90.81 94 ALA A O 1
ATOM 667 N N . THR A 1 95 ? -7.652 1.072 20.258 1.00 91.75 95 THR A N 1
ATOM 668 C CA . THR A 1 95 ? -6.713 1.153 19.133 1.00 91.75 95 THR A CA 1
ATOM 669 C C . THR A 1 95 ? -6.042 -0.188 18.896 1.00 91.75 95 THR A C 1
ATOM 671 O O . THR A 1 95 ? -5.318 -0.675 19.760 1.00 91.75 95 THR A O 1
ATOM 674 N N . PHE A 1 96 ? -6.258 -0.760 17.712 1.00 91.62 96 PHE A N 1
ATOM 675 C CA . PHE A 1 96 ? -5.450 -1.854 17.179 1.00 91.62 96 PHE A CA 1
ATOM 676 C C . PHE A 1 96 ? -4.369 -1.266 16.274 1.00 91.62 96 PHE A C 1
ATOM 678 O O . PHE A 1 96 ? -4.685 -0.505 15.360 1.00 91.62 96 PHE A O 1
ATOM 685 N N . GLN A 1 97 ? -3.112 -1.603 16.533 1.00 93.44 97 GLN A N 1
ATOM 686 C CA . GLN A 1 97 ? -1.966 -1.047 15.819 1.00 93.44 97 GLN A CA 1
ATOM 687 C C . GLN A 1 97 ? -0.948 -2.135 15.495 1.00 93.44 97 GLN A C 1
ATOM 689 O O . GLN A 1 97 ? -0.837 -3.135 16.206 1.00 93.44 97 GLN A O 1
ATOM 694 N N . ALA A 1 98 ? -0.210 -1.926 14.416 1.00 93.88 98 ALA A N 1
ATOM 695 C CA . ALA A 1 98 ? 0.866 -2.785 13.965 1.00 93.88 98 ALA A CA 1
ATOM 696 C C . ALA A 1 98 ? 1.832 -1.954 13.128 1.00 93.88 98 ALA A C 1
ATOM 698 O O . ALA A 1 98 ? 1.401 -1.010 12.470 1.00 93.88 98 ALA A O 1
ATOM 699 N N . ASP A 1 99 ? 3.086 -2.378 13.103 1.00 94.75 99 ASP A N 1
ATOM 700 C CA . ASP A 1 99 ? 4.058 -1.916 12.125 1.00 94.75 99 ASP A CA 1
ATOM 701 C C . ASP A 1 99 ? 3.873 -2.735 10.849 1.00 94.75 99 ASP A C 1
ATOM 703 O O . ASP A 1 99 ? 3.887 -3.971 10.905 1.00 94.75 99 ASP A O 1
ATOM 707 N N . VAL A 1 100 ? 3.699 -2.080 9.704 1.00 96.12 100 VAL A N 1
ATOM 708 C CA . VAL A 1 100 ? 3.432 -2.752 8.426 1.00 96.12 100 VAL A CA 1
ATOM 709 C C . VAL A 1 100 ? 4.535 -2.462 7.418 1.00 96.12 100 VAL A C 1
ATOM 711 O O . VAL A 1 100 ? 4.814 -1.305 7.107 1.00 96.12 100 VAL A O 1
ATOM 714 N N . THR A 1 101 ? 5.132 -3.512 6.855 1.00 97.12 101 THR A N 1
ATOM 715 C CA . THR A 1 101 ? 6.078 -3.418 5.733 1.00 97.12 101 THR A CA 1
ATOM 716 C C . THR A 1 101 ? 5.448 -3.899 4.430 1.00 97.12 101 THR A C 1
ATOM 718 O O . THR A 1 101 ? 4.527 -4.721 4.433 1.00 97.12 101 THR A O 1
ATOM 721 N N . VAL A 1 102 ? 5.966 -3.390 3.311 1.00 96.56 102 VAL A N 1
ATOM 722 C CA . VAL A 1 102 ? 5.614 -3.805 1.949 1.00 96.56 102 VAL A CA 1
ATOM 723 C C . VAL A 1 102 ? 6.817 -4.486 1.315 1.00 96.56 102 VAL A C 1
ATOM 725 O O . VAL A 1 102 ? 7.900 -3.910 1.256 1.00 96.56 102 VAL A O 1
ATOM 728 N N . GLU A 1 103 ? 6.615 -5.691 0.803 1.00 95.62 103 GLU A N 1
ATOM 729 C CA . GLU A 1 103 ? 7.588 -6.434 0.007 1.00 95.62 103 GLU A CA 1
ATOM 730 C C . GLU A 1 103 ? 7.190 -6.400 -1.473 1.00 95.62 103 GLU A C 1
ATOM 732 O O . GLU A 1 103 ? 6.035 -6.683 -1.815 1.00 95.62 103 GLU A O 1
ATOM 737 N N . ASN A 1 104 ? 8.138 -6.067 -2.352 1.00 94.69 104 ASN A N 1
ATOM 738 C CA . ASN A 1 104 ? 7.937 -6.104 -3.799 1.0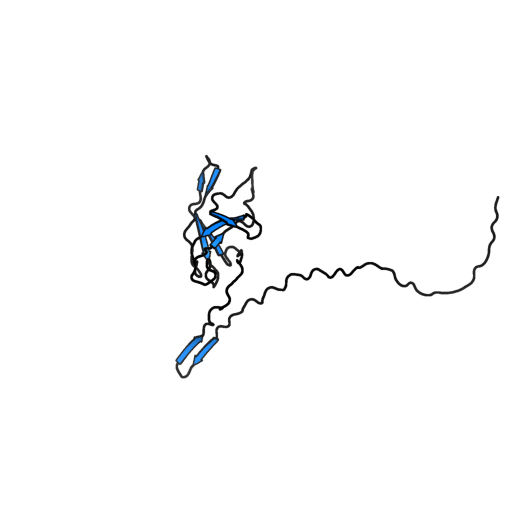0 94.69 104 ASN A CA 1
ATOM 739 C C . ASN A 1 104 ? 8.262 -7.498 -4.352 1.00 94.69 104 ASN A C 1
ATOM 741 O O . ASN A 1 104 ? 9.423 -7.891 -4.424 1.00 94.69 104 ASN A O 1
ATOM 745 N N . LEU A 1 105 ? 7.243 -8.222 -4.811 1.00 92.25 105 LEU A N 1
ATOM 746 C CA . LEU A 1 105 ? 7.398 -9.547 -5.424 1.00 92.25 105 LEU A CA 1
ATOM 747 C C . LEU A 1 105 ? 7.385 -9.489 -6.960 1.00 92.25 105 LEU A C 1
ATOM 749 O O . LEU A 1 105 ? 7.407 -10.521 -7.629 1.00 92.25 105 LEU A O 1
ATOM 753 N N . THR A 1 106 ? 7.334 -8.290 -7.540 1.00 87.81 106 THR A N 1
ATOM 754 C CA . THR A 1 106 ? 7.353 -8.097 -8.990 1.00 87.81 106 THR A CA 1
ATOM 755 C C . THR A 1 106 ? 8.780 -8.045 -9.540 1.00 87.81 106 THR A C 1
ATOM 757 O O . THR A 1 106 ? 9.751 -7.789 -8.831 1.00 87.81 106 THR A O 1
ATOM 760 N N . VAL A 1 107 ? 8.907 -8.228 -10.854 1.00 87.44 107 VAL A N 1
ATOM 761 C CA . VAL A 1 107 ? 10.184 -8.127 -11.584 1.00 87.44 107 VAL A CA 1
ATOM 762 C C . VAL A 1 107 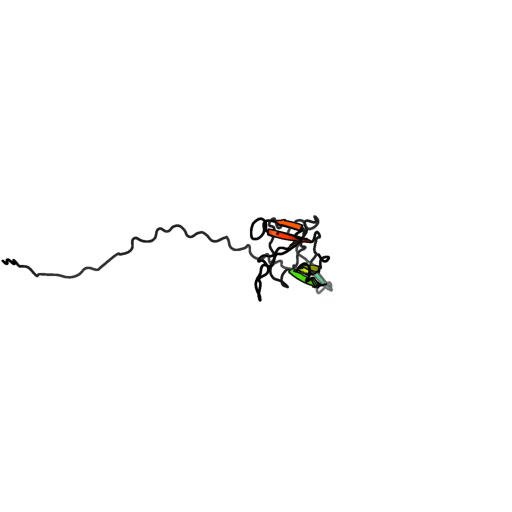? 10.585 -6.686 -11.933 1.00 87.44 107 VAL A C 1
ATOM 764 O O . VAL A 1 107 ? 11.567 -6.479 -12.641 1.00 87.44 107 VAL A O 1
ATOM 767 N N . LEU A 1 108 ? 9.807 -5.692 -11.497 1.00 88.50 108 LEU A N 1
ATOM 768 C CA . LEU A 1 108 ? 10.046 -4.274 -11.755 1.00 88.50 108 LEU A CA 1
ATOM 769 C C . LEU A 1 108 ? 10.130 -3.506 -10.429 1.00 88.50 108 LEU A C 1
ATOM 771 O O . LEU A 1 108 ? 9.503 -3.906 -9.448 1.00 88.50 108 LEU A O 1
ATOM 775 N N . PRO A 1 109 ? 10.880 -2.395 -10.371 1.00 91.31 109 PRO A N 1
ATOM 776 C CA . PRO A 1 109 ? 10.863 -1.540 -9.196 1.00 91.31 109 PRO A CA 1
ATOM 777 C C . PRO A 1 109 ? 9.487 -0.885 -9.014 1.00 91.31 109 PRO A C 1
ATOM 779 O O . PRO A 1 109 ? 8.842 -0.485 -9.985 1.00 91.31 109 PRO A O 1
ATOM 782 N N . LEU A 1 110 ? 9.057 -0.747 -7.760 1.00 93.00 110 LEU A N 1
ATOM 783 C CA . LEU A 1 110 ? 7.861 0.007 -7.379 1.00 93.00 110 LEU A CA 1
ATOM 784 C C . LEU A 1 110 ? 8.253 1.356 -6.777 1.00 93.00 110 LEU A C 1
ATOM 786 O O . LEU A 1 110 ? 9.360 1.524 -6.275 1.00 93.00 110 LEU A O 1
ATOM 790 N N . GLY A 1 111 ? 7.330 2.317 -6.794 1.00 93.06 111 GLY A N 1
ATOM 791 C CA . GLY A 1 111 ? 7.552 3.640 -6.202 1.00 93.06 111 GLY A CA 1
ATOM 792 C C . GLY A 1 111 ? 8.328 4.614 -7.087 1.00 93.06 111 GLY A C 1
ATOM 793 O O . GLY A 1 111 ? 8.864 5.602 -6.587 1.00 93.06 111 GLY A O 1
ATOM 794 N N . THR A 1 112 ? 8.376 4.339 -8.391 1.00 89.69 112 THR A N 1
ATOM 795 C CA . THR A 1 112 ? 8.948 5.210 -9.419 1.00 89.69 112 THR A CA 1
ATOM 796 C C . THR A 1 112 ? 8.297 4.941 -10.776 1.00 89.69 112 THR A C 1
ATOM 798 O O . THR A 1 112 ? 7.917 3.808 -11.072 1.00 89.69 112 THR A O 1
ATOM 801 N N . ALA A 1 113 ? 8.176 5.978 -11.608 1.00 85.06 113 ALA A N 1
ATOM 802 C CA . ALA A 1 113 ? 7.686 5.865 -12.986 1.00 85.06 113 ALA A CA 1
ATOM 803 C C . ALA A 1 113 ? 8.817 5.812 -14.032 1.00 85.06 113 ALA A C 1
ATOM 805 O O . ALA A 1 113 ? 8.594 5.391 -15.169 1.00 85.06 113 ALA A O 1
ATOM 806 N N . ASP A 1 114 ? 10.019 6.268 -13.674 1.00 82.06 114 ASP A N 1
ATOM 807 C CA . ASP A 1 114 ? 11.185 6.391 -14.560 1.00 82.06 114 ASP A CA 1
ATOM 808 C C . ASP A 1 114 ? 12.393 5.560 -14.095 1.00 82.06 114 ASP A C 1
ATOM 810 O O . ASP A 1 114 ? 13.411 5.523 -14.784 1.00 82.06 114 ASP A O 1
ATOM 814 N N . GLY A 1 115 ? 12.274 4.871 -12.958 1.00 83.69 115 GLY A N 1
ATOM 815 C CA . GLY A 1 115 ? 13.324 4.037 -12.380 1.00 83.69 115 GLY A CA 1
ATOM 816 C C . GLY A 1 115 ? 14.268 4.773 -11.428 1.00 83.69 115 GLY A C 1
ATOM 817 O O . GLY A 1 115 ? 15.122 4.120 -10.834 1.00 83.69 115 GLY A O 1
ATOM 818 N N . SER A 1 116 ? 14.143 6.094 -11.263 1.00 85.38 116 SER A N 1
ATOM 819 C CA . SER A 1 116 ? 15.083 6.892 -10.457 1.00 85.38 116 SER A CA 1
ATOM 820 C C . SER A 1 116 ? 14.416 7.941 -9.571 1.00 85.38 116 SER A C 1
ATOM 822 O O . SER A 1 116 ? 14.874 8.181 -8.454 1.00 85.38 116 SER A O 1
ATOM 824 N N . THR A 1 117 ? 13.318 8.544 -10.020 1.00 90.62 117 THR A N 1
ATOM 825 C CA . THR A 1 117 ? 12.556 9.515 -9.237 1.00 90.62 117 THR A CA 1
ATOM 826 C C . THR A 1 117 ? 11.676 8.782 -8.233 1.00 90.62 117 THR A C 1
ATOM 828 O O . THR A 1 117 ? 10.821 7.980 -8.617 1.00 90.62 117 THR A O 1
ATOM 831 N N . VAL A 1 118 ? 11.859 9.074 -6.943 1.00 94.44 118 VAL A N 1
ATOM 832 C CA . VAL A 1 118 ? 11.032 8.520 -5.864 1.00 94.44 118 VAL A CA 1
ATOM 833 C C . VAL A 1 118 ? 9.657 9.184 -5.884 1.00 94.44 118 VAL A C 1
ATOM 835 O O . VAL A 1 118 ? 9.522 10.372 -5.595 1.00 94.44 118 VAL A O 1
ATOM 838 N N . THR A 1 119 ? 8.628 8.403 -6.195 1.00 92.12 119 THR A N 1
ATOM 839 C CA . THR A 1 119 ? 7.211 8.779 -6.040 1.00 92.12 119 THR A CA 1
ATOM 840 C C . THR A 1 119 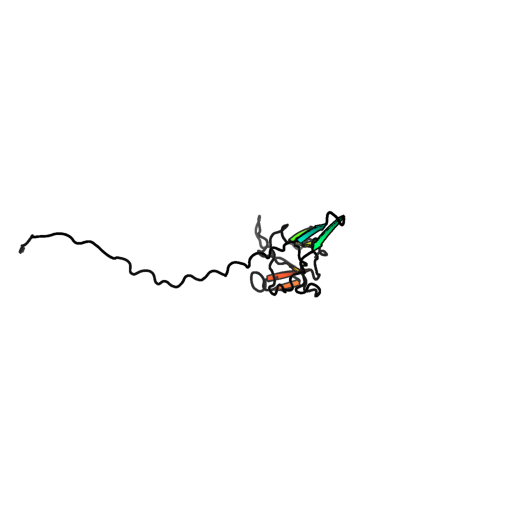? 6.522 7.988 -4.926 1.00 92.12 119 THR A C 1
ATOM 842 O O . THR A 1 119 ? 5.436 8.364 -4.483 1.00 92.12 119 THR A O 1
ATOM 845 N N . GLY A 1 120 ? 7.161 6.906 -4.470 1.00 93.69 120 GLY A N 1
ATOM 846 C CA . GLY A 1 120 ? 6.710 6.053 -3.377 1.00 93.69 120 GLY A CA 1
ATOM 847 C C . GLY A 1 120 ? 5.572 5.101 -3.748 1.00 93.69 120 GLY A C 1
ATOM 848 O O . GLY A 1 120 ? 4.917 5.230 -4.785 1.00 93.69 120 GLY A O 1
ATOM 849 N N . VAL A 1 121 ? 5.346 4.116 -2.881 1.00 95.00 121 VAL A N 1
ATOM 850 C CA . VAL A 1 121 ? 4.256 3.141 -3.000 1.00 95.00 121 VAL A CA 1
ATOM 851 C C . VAL A 1 121 ? 3.102 3.580 -2.106 1.00 95.00 121 VAL A C 1
ATOM 853 O O . VAL A 1 121 ? 3.276 3.747 -0.900 1.00 95.00 121 VAL A O 1
ATOM 856 N N . LYS A 1 122 ? 1.918 3.772 -2.694 1.00 95.62 122 LYS A N 1
ATOM 857 C CA . LYS A 1 122 ? 0.693 4.131 -1.966 1.00 95.62 12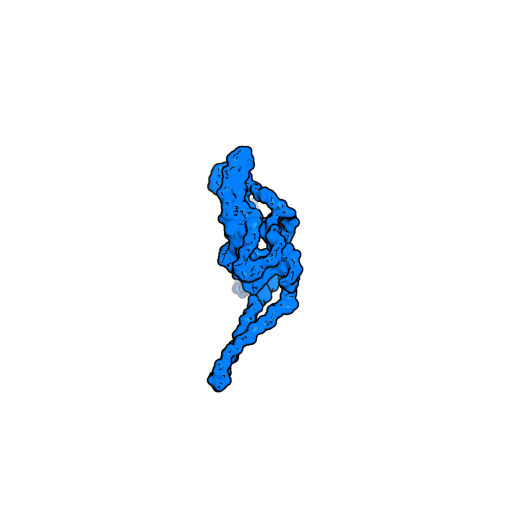2 LYS A CA 1
ATOM 858 C C . LYS A 1 122 ? -0.134 2.875 -1.723 1.00 95.62 122 LYS A C 1
ATOM 860 O O . LYS A 1 122 ? -0.653 2.285 -2.667 1.00 95.62 122 LYS A O 1
ATOM 865 N N . VAL A 1 123 ? -0.266 2.483 -0.462 1.00 94.88 123 VAL A N 1
ATOM 866 C CA . VAL A 1 123 ? -1.088 1.343 -0.042 1.00 94.88 123 VAL A CA 1
ATOM 867 C C . VAL A 1 123 ? -2.421 1.862 0.469 1.00 94.88 123 VAL A C 1
ATOM 869 O O . VAL A 1 123 ? -2.455 2.746 1.318 1.00 94.88 123 VAL A O 1
ATOM 872 N N . PHE A 1 124 ? -3.524 1.309 -0.022 1.00 93.56 124 PHE A N 1
ATOM 873 C CA . PHE A 1 124 ? -4.871 1.673 0.411 1.00 93.56 124 PHE A CA 1
ATOM 874 C C . PHE A 1 124 ? -5.707 0.418 0.664 1.00 93.56 124 PHE A C 1
ATOM 876 O O . PHE A 1 124 ? -5.418 -0.664 0.152 1.00 93.56 124 PHE A O 1
ATOM 883 N N . PHE A 1 125 ? -6.776 0.576 1.438 1.00 90.31 125 PHE A N 1
ATOM 884 C CA . PHE A 1 125 ? -7.757 -0.481 1.656 1.00 90.31 125 PHE A CA 1
ATOM 885 C C . PHE A 1 125 ? -8.782 -0.463 0.519 1.00 90.31 125 PHE A C 1
ATOM 887 O O . PHE A 1 125 ? -9.534 0.502 0.376 1.00 90.31 125 PHE A O 1
ATOM 894 N N . SER A 1 126 ? -8.830 -1.528 -0.287 1.00 87.94 126 SER A N 1
ATOM 895 C CA . SER A 1 126 ? -9.854 -1.688 -1.333 1.00 87.94 126 SER A CA 1
ATOM 896 C C . SER A 1 126 ? -11.260 -1.839 -0.742 1.00 87.94 126 SER A C 1
ATOM 898 O O . SER A 1 126 ? -12.230 -1.338 -1.305 1.00 87.94 126 SER A O 1
ATOM 900 N N . SER A 1 127 ? -11.354 -2.470 0.429 1.00 83.88 127 SER A N 1
ATOM 901 C CA . SER A 1 127 ? -12.528 -2.501 1.298 1.00 83.88 127 SER A CA 1
ATOM 902 C C . SER A 1 127 ? -12.100 -2.276 2.746 1.00 83.88 127 SER A C 1
ATOM 904 O O . SER A 1 127 ? -11.056 -2.776 3.169 1.00 83.88 127 SER A O 1
ATOM 906 N N . GLY A 1 128 ? -12.908 -1.539 3.510 1.00 81.00 128 GLY A N 1
ATOM 907 C CA . GLY A 1 128 ? -12.644 -1.305 4.929 1.00 81.00 128 GLY A CA 1
ATOM 908 C C . GLY A 1 128 ? -12.712 -2.590 5.771 1.00 81.00 128 GLY A C 1
ATOM 909 O O . GLY A 1 128 ? -13.263 -3.597 5.315 1.00 81.00 128 GLY A O 1
ATOM 910 N N . PRO A 1 129 ? -12.177 -2.570 7.006 1.00 83.81 129 PRO A N 1
ATOM 911 C CA . PRO A 1 129 ? -12.279 -3.701 7.920 1.00 83.81 129 PRO A CA 1
ATOM 912 C C . PRO A 1 129 ? -13.741 -4.063 8.209 1.00 83.81 129 PRO A C 1
ATOM 914 O O . PRO A 1 129 ? -14.577 -3.191 8.447 1.00 83.81 129 PRO A O 1
ATOM 917 N N . THR A 1 130 ? -14.048 -5.358 8.225 1.00 82.50 130 THR A N 1
ATOM 918 C CA . THR A 1 130 ? -15.389 -5.874 8.524 1.00 82.50 130 THR A CA 1
ATOM 919 C C . THR A 1 130 ? -15.456 -6.412 9.947 1.00 82.50 130 THR A C 1
ATOM 921 O O . THR A 1 130 ? -14.605 -7.204 10.351 1.00 82.50 130 THR A O 1
ATOM 924 N N . VAL A 1 131 ? -16.496 -6.040 10.692 1.00 85.44 131 VAL A N 1
ATOM 925 C CA . VAL A 1 131 ? -16.772 -6.605 12.019 1.00 85.44 131 VAL A CA 1
ATOM 926 C C . VAL A 1 131 ? -17.281 -8.038 11.850 1.00 85.44 131 VAL A C 1
ATOM 928 O O . VAL A 1 131 ? -18.336 -8.254 11.261 1.00 85.44 131 VAL A O 1
ATOM 931 N N . THR A 1 132 ? -16.524 -9.021 12.342 1.00 86.12 132 THR A N 1
ATOM 932 C CA . THR A 1 132 ? -16.876 -10.452 12.249 1.00 86.12 132 THR A CA 1
ATOM 933 C C . THR A 1 132 ? -17.616 -10.974 13.481 1.00 86.12 132 THR A C 1
ATOM 935 O O . THR A 1 132 ? -18.272 -12.011 13.408 1.00 86.12 132 THR A O 1
ATOM 938 N N . SER A 1 133 ? -17.541 -10.264 14.609 1.00 84.94 133 SER A N 1
ATOM 939 C CA . SER A 1 133 ? -18.272 -10.563 15.841 1.00 84.94 133 SER A CA 1
ATOM 940 C C . SER A 1 133 ? -18.528 -9.287 16.652 1.00 84.94 133 SER A C 1
ATOM 942 O O . SER A 1 133 ? -17.775 -8.317 16.563 1.00 84.94 133 SER A O 1
ATOM 944 N N . GLY A 1 134 ? -19.605 -9.277 17.444 1.00 87.00 134 GLY A N 1
ATOM 945 C CA . GLY A 1 134 ? -20.039 -8.094 18.194 1.00 87.00 134 GLY A CA 1
ATOM 946 C C . GLY A 1 134 ? -20.747 -7.046 17.327 1.00 87.00 134 GLY A C 1
ATOM 947 O O . GLY A 1 134 ? -21.250 -7.343 16.246 1.00 87.00 134 GLY A O 1
ATOM 948 N N . THR A 1 135 ? -20.817 -5.813 17.828 1.00 85.12 135 THR A N 1
ATOM 949 C CA . THR A 1 135 ? -21.455 -4.668 17.158 1.00 85.12 135 THR A CA 1
ATOM 950 C C . THR A 1 135 ? -20.534 -3.456 17.198 1.00 85.12 135 THR A C 1
ATOM 952 O O . THR A 1 135 ? -19.873 -3.232 18.209 1.00 85.12 135 THR A O 1
ATOM 955 N N . GLY A 1 136 ? -20.532 -2.640 16.145 1.00 86.50 136 GLY A N 1
ATOM 956 C CA . GLY A 1 136 ? -19.759 -1.399 16.090 1.00 86.50 136 GLY A CA 1
ATOM 957 C C . GLY A 1 136 ? -19.249 -1.094 14.687 1.00 86.50 136 GLY A C 1
ATOM 958 O O . GLY A 1 136 ? -19.648 -1.730 13.713 1.00 86.50 136 GLY A O 1
ATOM 959 N N . THR A 1 137 ? -18.350 -0.118 14.598 1.00 86.12 137 THR A N 1
ATOM 960 C CA . THR A 1 137 ? -17.673 0.282 13.360 1.00 86.12 137 THR A CA 1
ATOM 961 C C . THR A 1 137 ? -16.168 0.257 13.571 1.00 86.12 137 THR A C 1
ATOM 963 O O . THR A 1 137 ? -15.692 0.718 14.607 1.00 86.12 137 THR A O 1
ATOM 966 N N . VAL A 1 138 ? -15.421 -0.227 12.581 1.00 86.38 138 VAL A N 1
ATOM 967 C CA . VAL A 1 138 ? -13.956 -0.150 12.567 1.00 86.38 138 VAL A CA 1
ATOM 968 C C . VAL A 1 138 ? -13.543 0.840 11.491 1.00 86.38 138 VAL A C 1
ATOM 970 O O . VAL A 1 138 ? -13.956 0.727 10.339 1.00 86.38 138 VAL A O 1
ATOM 973 N N . THR A 1 139 ? -12.723 1.812 11.870 1.00 89.31 139 THR A N 1
ATOM 974 C CA . THR A 1 139 ? -12.181 2.818 10.958 1.00 89.31 139 THR A CA 1
ATOM 975 C C . THR A 1 139 ? -10.672 2.683 10.882 1.00 89.31 139 THR A C 1
ATOM 977 O O . THR A 1 139 ? -10.010 2.483 11.899 1.00 89.31 139 THR A O 1
ATOM 980 N N . VAL A 1 140 ? -10.122 2.824 9.680 1.00 89.81 140 VAL A N 1
ATOM 981 C CA . VAL A 1 140 ? -8.674 2.901 9.476 1.00 89.81 140 VAL A CA 1
ATOM 982 C C . VAL A 1 140 ? -8.194 4.282 9.922 1.00 89.81 140 VAL A C 1
ATOM 984 O O . VAL A 1 140 ? -8.769 5.292 9.519 1.00 89.81 140 VAL A O 1
ATOM 987 N N . ALA A 1 141 ? -7.161 4.322 10.761 1.00 90.88 141 ALA A N 1
ATOM 988 C CA . ALA A 1 141 ? -6.591 5.551 11.307 1.00 90.88 141 ALA A CA 1
ATOM 989 C C . ALA A 1 141 ? -5.219 5.865 10.689 1.00 90.88 141 ALA A C 1
ATOM 991 O O . ALA A 1 141 ? -4.600 5.008 10.065 1.00 90.88 141 ALA A O 1
ATOM 992 N N . ASN A 1 142 ? -4.748 7.096 10.903 1.00 92.94 142 ASN A N 1
ATOM 993 C CA . ASN A 1 142 ? -3.411 7.582 10.540 1.00 92.94 142 ASN A CA 1
ATOM 994 C C . ASN A 1 142 ? -3.014 7.480 9.046 1.00 92.94 142 ASN A C 1
ATOM 996 O O . ASN A 1 142 ? -1.862 7.149 8.766 1.00 92.94 142 ASN A O 1
ATOM 1000 N N . PRO A 1 143 ? -3.904 7.760 8.070 1.00 95.19 143 PRO A N 1
ATOM 1001 C CA . PRO A 1 143 ? -3.481 7.818 6.674 1.00 95.19 143 PRO A CA 1
ATOM 1002 C C . PRO A 1 143 ? -2.569 9.028 6.428 1.00 95.19 143 PRO A C 1
ATOM 1004 O O . PRO A 1 143 ? -2.758 10.086 7.027 1.00 95.19 143 PRO A O 1
ATOM 1007 N N . ASP A 1 144 ? -1.635 8.912 5.483 1.00 97.31 144 ASP A N 1
ATOM 1008 C CA . ASP A 1 144 ? -0.772 10.040 5.090 1.00 97.31 144 ASP A CA 1
ATOM 1009 C C . ASP A 1 144 ? -1.466 11.005 4.131 1.00 97.31 144 ASP A C 1
ATOM 1011 O O . ASP A 1 144 ? -1.018 12.132 3.923 1.00 97.31 144 ASP A O 1
ATOM 1015 N N . GLY A 1 145 ? -2.545 10.553 3.498 1.00 96.56 145 GLY A N 1
ATOM 1016 C CA . GLY A 1 145 ? -3.296 11.350 2.550 1.00 96.56 145 GLY A CA 1
ATOM 1017 C C . GLY A 1 145 ? -4.474 10.597 1.963 1.00 96.56 145 GLY A C 1
ATOM 1018 O O . GLY A 1 145 ? -4.804 9.481 2.370 1.00 96.56 145 GLY A O 1
ATOM 1019 N N . THR A 1 146 ? -5.109 11.233 0.985 1.00 95.44 146 THR A N 1
ATOM 1020 C CA . THR A 1 146 ? -6.192 10.641 0.201 1.00 95.44 146 THR A CA 1
ATOM 1021 C C . THR A 1 146 ? -5.864 10.707 -1.284 1.00 95.44 146 THR A C 1
ATOM 1023 O O . THR A 1 146 ? -5.189 11.627 -1.748 1.00 95.44 146 THR A O 1
ATOM 1026 N N . GLY A 1 147 ? -6.297 9.696 -2.032 1.00 91.25 147 GLY A N 1
ATOM 1027 C CA . GLY A 1 147 ? -6.040 9.562 -3.461 1.00 91.25 147 GLY A CA 1
ATOM 1028 C C . GLY A 1 147 ? -7.252 9.042 -4.220 1.00 91.25 147 GLY A C 1
ATOM 1029 O O . GLY A 1 147 ? -8.299 8.754 -3.638 1.00 91.25 147 GLY A O 1
ATOM 1030 N N . THR A 1 148 ? -7.102 8.931 -5.538 1.00 90.31 148 THR A N 1
ATOM 1031 C CA . THR A 1 148 ? -8.077 8.250 -6.392 1.00 90.31 148 THR A CA 1
ATOM 1032 C C . THR A 1 148 ? -7.459 6.950 -6.879 1.00 90.31 148 THR A C 1
ATOM 1034 O O . THR A 1 148 ? -6.482 6.993 -7.620 1.00 90.31 148 THR A O 1
ATOM 1037 N N . PHE A 1 149 ? -8.006 5.813 -6.441 1.00 89.19 149 PHE A N 1
ATOM 1038 C CA . PHE A 1 149 ? -7.546 4.484 -6.862 1.00 89.19 149 PHE A CA 1
ATOM 1039 C C . PHE A 1 149 ? -8.710 3.711 -7.491 1.00 89.19 149 PHE A C 1
ATOM 1041 O O . PHE A 1 149 ? -8.965 3.821 -8.684 1.00 89.19 149 PHE A O 1
ATOM 1048 N N . THR A 1 150 ? -9.477 2.991 -6.675 1.00 89.19 150 THR A N 1
ATOM 1049 C CA . THR A 1 150 ? -10.745 2.343 -7.065 1.00 89.19 150 THR A CA 1
ATOM 1050 C C . THR A 1 150 ? -11.955 3.274 -6.926 1.00 89.19 150 THR A C 1
ATOM 1052 O O . THR A 1 150 ? -13.016 3.005 -7.478 1.00 89.19 150 THR A O 1
ATOM 1055 N N . GLY A 1 151 ? -11.792 4.376 -6.195 1.00 87.12 151 GLY A N 1
ATOM 1056 C CA . GLY A 1 151 ? -12.755 5.457 -6.014 1.00 87.12 151 GLY A CA 1
ATOM 1057 C C . GLY A 1 151 ? -12.030 6.738 -5.597 1.00 87.12 151 GLY A C 1
ATOM 1058 O O . GLY A 1 151 ? -10.817 6.722 -5.385 1.00 87.12 151 GLY A O 1
ATOM 1059 N N . THR A 1 152 ? -12.755 7.851 -5.497 1.00 90.19 152 THR A N 1
ATOM 1060 C CA . THR A 1 152 ? -12.195 9.143 -5.072 1.00 90.19 152 THR A CA 1
ATOM 1061 C C . THR A 1 152 ? -12.034 9.217 -3.551 1.00 90.19 152 THR A C 1
ATOM 1063 O O . THR A 1 152 ? -12.746 8.545 -2.806 1.00 90.19 152 THR A O 1
ATOM 1066 N N . ASN A 1 153 ? -11.109 10.063 -3.084 1.00 90.69 153 ASN A N 1
ATOM 1067 C CA . ASN A 1 153 ? -10.857 10.345 -1.663 1.00 90.69 153 ASN A CA 1
ATOM 1068 C C . ASN A 1 153 ? -10.546 9.104 -0.800 1.00 90.69 153 ASN A C 1
ATOM 1070 O O . ASN A 1 153 ? -10.886 9.060 0.382 1.00 90.69 153 ASN A O 1
ATOM 1074 N N . GLN A 1 154 ? -9.889 8.090 -1.365 1.00 92.94 154 GLN A N 1
ATOM 1075 C CA . GLN A 1 154 ? -9.498 6.892 -0.623 1.00 92.94 154 GLN A CA 1
ATOM 1076 C C . GLN A 1 154 ? -8.240 7.154 0.219 1.00 92.94 154 GLN A C 1
ATOM 1078 O O . GLN A 1 154 ? -7.237 7.605 -0.341 1.00 92.94 154 GLN A O 1
ATOM 1083 N N . PRO A 1 155 ? -8.256 6.867 1.535 1.00 94.12 155 PRO A N 1
ATOM 1084 C CA . PRO A 1 155 ? -7.085 7.028 2.389 1.00 94.12 155 PRO A CA 1
ATOM 1085 C C . PRO A 1 155 ? -5.965 6.067 1.980 1.00 94.12 155 PRO A C 1
ATOM 1087 O O . PRO A 1 155 ? -6.232 4.907 1.655 1.00 94.12 155 PRO A O 1
ATOM 1090 N N . TYR A 1 156 ? -4.718 6.535 2.026 1.00 95.38 156 TYR A N 1
ATOM 1091 C CA . TYR A 1 156 ? -3.542 5.710 1.752 1.00 95.38 156 TYR A CA 1
ATOM 1092 C C . TYR A 1 156 ? -2.426 5.903 2.782 1.00 95.38 156 TYR A C 1
ATOM 1094 O O . TYR A 1 156 ? -2.351 6.923 3.469 1.00 95.38 156 TYR A O 1
ATOM 1102 N N . PHE A 1 157 ? -1.521 4.927 2.805 1.00 97.00 157 PHE A N 1
ATOM 1103 C CA . PHE A 1 157 ? -0.246 4.940 3.512 1.00 97.00 157 PHE A CA 1
ATOM 1104 C C . PHE A 1 157 ? 0.885 4.970 2.480 1.00 97.00 157 PHE A C 1
ATOM 1106 O O . PHE A 1 157 ? 0.916 4.147 1.561 1.00 97.00 157 PHE A O 1
ATOM 1113 N N . LEU A 1 158 ? 1.776 5.953 2.583 1.00 96.81 158 LEU A N 1
ATOM 1114 C CA . LEU A 1 158 ? 2.874 6.187 1.654 1.00 96.81 158 LEU A CA 1
ATOM 1115 C C . LEU A 1 158 ? 4.167 5.582 2.183 1.00 96.81 158 LEU A C 1
ATOM 1117 O O . LEU A 1 158 ? 4.747 6.049 3.160 1.00 96.81 158 LEU A O 1
ATOM 1121 N N . TYR A 1 159 ? 4.681 4.617 1.439 1.00 97.19 159 TYR A N 1
ATOM 1122 C CA . TYR A 1 159 ? 6.040 4.124 1.576 1.00 97.19 159 TYR A CA 1
ATOM 1123 C C . TYR A 1 159 ? 6.922 4.932 0.626 1.00 97.19 159 TYR A C 1
ATOM 1125 O O . TYR A 1 159 ? 6.993 4.646 -0.570 1.00 97.19 159 TYR A O 1
ATOM 1133 N N . ASN A 1 160 ? 7.526 6.006 1.144 1.00 96.12 160 ASN A N 1
ATOM 1134 C CA . ASN A 1 160 ? 8.220 7.027 0.353 1.00 96.12 160 ASN A CA 1
ATOM 1135 C C . ASN A 1 160 ? 9.635 6.600 -0.079 1.00 96.12 160 ASN A C 1
ATOM 1137 O O . ASN A 1 160 ? 10.631 7.218 0.292 1.00 96.12 160 ASN A O 1
ATOM 1141 N N . GLN A 1 161 ? 9.714 5.512 -0.836 1.00 95.12 161 GLN A N 1
ATOM 1142 C CA . GLN A 1 161 ? 10.952 4.955 -1.367 1.00 95.12 161 GLN A CA 1
ATOM 1143 C C . GLN A 1 161 ? 10.680 4.179 -2.656 1.00 95.12 161 GLN A C 1
ATOM 1145 O O . GLN A 1 161 ? 9.535 3.828 -2.954 1.00 95.12 161 GLN A O 1
ATOM 1150 N N . ILE A 1 162 ? 11.744 3.905 -3.407 1.00 94.94 162 ILE A N 1
ATOM 1151 C CA . ILE A 1 162 ? 11.711 2.905 -4.472 1.00 94.94 162 ILE A CA 1
ATOM 1152 C C . ILE A 1 162 ? 11.930 1.543 -3.821 1.00 94.94 162 ILE A C 1
ATOM 1154 O O . ILE A 1 162 ? 12.815 1.410 -2.983 1.00 94.94 162 ILE A O 1
ATOM 1158 N N . LEU A 1 163 ? 11.120 0.554 -4.190 1.00 95.62 163 LEU A N 1
ATOM 1159 C CA . LEU A 1 163 ? 11.320 -0.840 -3.800 1.00 95.62 163 LEU A CA 1
ATOM 1160 C C . LEU A 1 163 ? 11.807 -1.618 -5.014 1.00 95.62 163 LEU A C 1
ATOM 1162 O O . LEU A 1 163 ? 11.029 -1.858 -5.942 1.00 95.62 163 LEU A O 1
ATOM 1166 N N . ALA A 1 164 ? 13.072 -2.026 -5.012 1.00 94.62 164 ALA A N 1
ATOM 1167 C CA . ALA A 1 164 ? 13.592 -2.968 -5.992 1.00 94.62 164 ALA A CA 1
ATOM 1168 C C . ALA A 1 164 ? 12.888 -4.332 -5.875 1.00 94.62 164 ALA A C 1
ATOM 1170 O O . ALA A 1 164 ? 12.137 -4.602 -4.935 1.00 94.62 164 ALA A O 1
ATOM 1171 N N . THR A 1 165 ? 13.104 -5.208 -6.855 1.00 91.75 165 THR A N 1
ATOM 1172 C CA . THR A 1 165 ? 12.597 -6.585 -6.796 1.00 91.75 165 THR A CA 1
ATOM 1173 C C . THR A 1 165 ? 13.105 -7.294 -5.541 1.00 91.75 165 THR A C 1
ATOM 1175 O O . THR A 1 165 ? 14.298 -7.245 -5.247 1.00 91.75 165 THR A O 1
ATOM 1178 N N . ALA A 1 166 ? 12.196 -7.972 -4.837 1.00 92.50 166 ALA A N 1
ATOM 1179 C CA . ALA A 1 166 ? 12.418 -8.660 -3.562 1.00 92.50 166 ALA A CA 1
ATOM 1180 C C . ALA A 1 166 ? 12.834 -7.751 -2.389 1.00 92.50 166 ALA A C 1
ATOM 1182 O O . ALA A 1 166 ? 13.225 -8.245 -1.332 1.00 92.50 166 ALA A O 1
ATOM 1183 N N . GLU A 1 167 ? 12.743 -6.429 -2.544 1.00 96.75 167 GLU A N 1
ATOM 1184 C CA . GLU A 1 167 ? 13.031 -5.497 -1.461 1.00 96.75 167 GLU A CA 1
ATOM 1185 C C . GLU A 1 167 ? 11.827 -5.342 -0.523 1.00 96.75 167 GLU A C 1
ATOM 1187 O O . GLU A 1 167 ? 10.667 -5.335 -0.954 1.00 96.75 167 GLU A O 1
ATOM 1192 N N . VAL A 1 168 ? 12.127 -5.186 0.768 1.00 96.88 168 VAL A N 1
ATOM 1193 C CA . VAL A 1 168 ? 11.159 -4.934 1.837 1.00 96.88 168 VAL A CA 1
ATOM 1194 C C . VAL A 1 168 ? 11.312 -3.501 2.325 1.00 96.88 168 VAL A C 1
ATOM 1196 O O . VAL A 1 168 ? 12.423 -3.023 2.551 1.00 96.88 168 VAL A O 1
ATOM 1199 N N . SER A 1 169 ? 10.188 -2.819 2.516 1.00 97.75 169 SER A N 1
ATOM 1200 C CA . SER A 1 169 ? 10.181 -1.451 3.005 1.00 97.75 169 SER A CA 1
ATOM 1201 C C . SER A 1 169 ? 10.555 -1.319 4.477 1.00 97.75 169 SER A C 1
ATOM 1203 O O . SER A 1 169 ? 10.429 -2.259 5.263 1.00 97.75 169 SER A O 1
ATOM 1205 N N . ALA A 1 170 ? 10.892 -0.093 4.883 1.00 94.94 170 ALA A N 1
ATOM 1206 C CA . ALA A 1 170 ? 10.797 0.277 6.289 1.00 94.94 170 ALA A CA 1
ATOM 1207 C C . ALA A 1 170 ? 9.341 0.118 6.796 1.00 94.94 170 ALA A C 1
ATOM 1209 O O . ALA A 1 170 ? 8.400 0.271 6.000 1.00 94.94 170 ALA A O 1
ATOM 1210 N N . PRO A 1 171 ? 9.145 -0.204 8.088 1.00 93.38 171 PRO A N 1
ATOM 1211 C CA . PRO A 1 171 ? 7.817 -0.288 8.688 1.00 93.38 171 PRO A CA 1
ATOM 1212 C C . PRO A 1 171 ? 7.136 1.081 8.753 1.00 93.38 171 PRO A C 1
ATOM 1214 O O . PRO A 1 171 ? 7.805 2.111 8.880 1.00 93.38 171 PRO A O 1
ATOM 1217 N N . ARG A 1 172 ? 5.803 1.069 8.690 1.00 90.62 172 ARG A N 1
ATOM 1218 C CA . ARG A 1 172 ? 4.930 2.217 8.956 1.00 90.62 172 ARG A CA 1
ATOM 1219 C C . ARG A 1 172 ? 3.841 1.878 9.951 1.00 90.62 172 ARG A C 1
ATOM 1221 O O . ARG A 1 172 ? 3.474 0.683 9.998 1.00 90.62 172 ARG A O 1
#

Secondary structure (DSSP, 8-state):
----------------------------PPPPPPPPPPP--PPPEEEEETTTTEEEEEPPPPP-----S------BTTTEEEEEEEEEEETTTTEEEEEEEEEE-SSS-BS-SSSSS---EEEE-SSPPP--SSS--------SEEE-SSSTTEEEEEE-S-B-TT-BPPP-

Foldseek 3Di:
DDDDDDDDDDDDDDDDDDDDDPDDDCPPDPDPDDDPDPPPDFDWDWDDDPVVRDIDIDGPPDDPDFPPDPDDDDDDPAAKHKDWAPWDADPVVRDTDTWIKIWGQDQAKPQDRRNPDGNFDKDFDPDDDDDPDDDDDDDDDDFPFADQDVHGRTGTHTQRGIAHHRRMGGTD

Sequence (172 aa):
MNERQAVSRARLAMLVALVGVAGCDDRGAPTGPPPPPPAATRVINCQADVRAGTFDCTTPPPPSGRLSADLVLGGQGTYVALRSSNVSYTSSTATFQADVTVENLTVLPLGTADGSTVTGVKVFFSSGPTVTSGTGTVTVANPDGTGTFTGTNQPYFLYNQILATAEVSAPR